Protein AF-A0A0F7VTD8-F1 (afdb_monomer)

Mean predicted aligned error: 8.49 Å

Structure (mmCIF, N/CA/C/O backbone):
data_AF-A0A0F7VTD8-F1
#
_entry.id   AF-A0A0F7VTD8-F1
#
loop_
_atom_site.group_PDB
_atom_site.id
_atom_site.type_symbol
_atom_site.label_atom_id
_atom_site.label_alt_id
_atom_site.label_comp_id
_atom_site.label_asym_id
_atom_site.label_entity_id
_atom_site.label_seq_id
_atom_site.pdbx_PDB_ins_code
_atom_site.Cartn_x
_atom_site.Cartn_y
_atom_site.Cartn_z
_atom_site.occupancy
_atom_site.B_iso_or_equiv
_atom_site.auth_seq_id
_atom_site.auth_comp_id
_atom_site.auth_asym_id
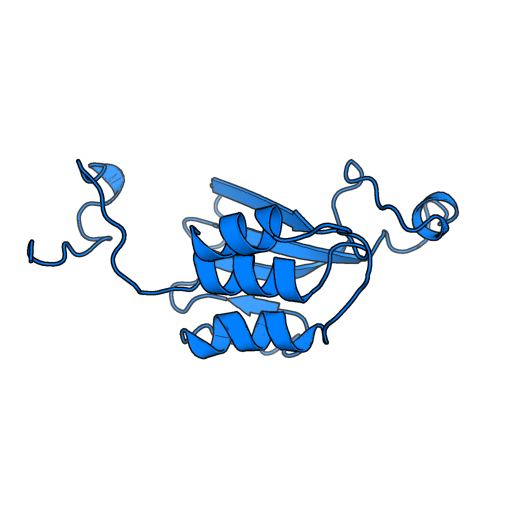_atom_site.auth_atom_id
_atom_site.pdbx_PDB_model_num
ATOM 1 N N . MET A 1 1 ? -0.073 -10.788 2.740 1.00 74.50 1 MET A N 1
ATOM 2 C CA . MET A 1 1 ? 1.404 -10.794 2.912 1.00 74.50 1 MET A CA 1
ATOM 3 C C . MET A 1 1 ? 2.020 -12.101 2.460 1.00 74.50 1 MET A C 1
ATOM 5 O O . MET A 1 1 ? 3.038 -12.052 1.789 1.00 74.50 1 MET A O 1
ATOM 9 N N . ALA A 1 2 ? 1.393 -13.246 2.751 1.00 76.50 2 ALA A N 1
ATOM 10 C CA . ALA A 1 2 ? 1.789 -14.520 2.151 1.00 76.50 2 ALA A CA 1
ATOM 11 C C . ALA A 1 2 ? 1.847 -14.438 0.613 1.00 76.50 2 ALA A C 1
ATOM 13 O O . ALA A 1 2 ? 2.864 -14.803 0.045 1.00 76.50 2 ALA A O 1
ATOM 14 N N . ASP A 1 3 ? 0.840 -13.844 -0.036 1.00 74.50 3 ASP A N 1
ATOM 15 C CA . ASP A 1 3 ? 0.811 -13.723 -1.504 1.00 74.50 3 ASP A CA 1
ATOM 16 C C . ASP A 1 3 ? 1.968 -12.890 -2.071 1.00 74.50 3 ASP A C 1
ATOM 18 O O . ASP A 1 3 ? 2.547 -13.253 -3.087 1.00 74.50 3 ASP A O 1
ATOM 22 N N . PHE A 1 4 ? 2.364 -11.811 -1.385 1.00 74.31 4 PHE A N 1
ATOM 23 C CA . PHE A 1 4 ? 3.544 -11.025 -1.755 1.00 74.31 4 PHE A CA 1
ATOM 24 C C . PHE A 1 4 ? 4.831 -11.849 -1.634 1.00 74.31 4 PHE A C 1
ATOM 26 O O . PHE A 1 4 ? 5.665 -11.820 -2.532 1.00 74.31 4 PHE A O 1
ATOM 33 N N . LEU A 1 5 ? 4.983 -12.612 -0.547 1.00 80.06 5 LEU A N 1
ATOM 34 C CA . LEU A 1 5 ? 6.153 -13.467 -0.345 1.00 80.06 5 LEU A CA 1
ATOM 35 C C . LEU A 1 5 ? 6.206 -14.608 -1.368 1.00 80.06 5 LEU A C 1
ATOM 37 O O . LEU A 1 5 ? 7.282 -14.919 -1.860 1.00 80.06 5 LEU A O 1
ATOM 41 N N . VAL A 1 6 ? 5.058 -15.185 -1.730 1.00 79.25 6 VAL A N 1
ATOM 42 C CA . VAL A 1 6 ? 4.955 -16.198 -2.792 1.00 79.25 6 VAL A CA 1
ATOM 43 C C . VAL A 1 6 ? 5.295 -15.595 -4.155 1.00 79.25 6 VAL A C 1
ATOM 45 O O . VAL A 1 6 ? 6.055 -16.194 -4.907 1.00 79.25 6 VAL A O 1
ATOM 48 N N . ALA A 1 7 ? 4.782 -14.402 -4.470 1.00 75.62 7 ALA A N 1
ATOM 49 C CA . ALA A 1 7 ? 5.107 -13.703 -5.714 1.00 75.62 7 ALA A CA 1
ATOM 50 C C . ALA A 1 7 ? 6.597 -13.336 -5.803 1.00 75.62 7 ALA A C 1
ATOM 52 O O . ALA A 1 7 ? 7.174 -13.358 -6.889 1.00 75.62 7 ALA A O 1
ATOM 53 N N . LEU A 1 8 ? 7.219 -13.017 -4.666 1.00 76.19 8 LEU A N 1
ATOM 54 C CA . LEU A 1 8 ? 8.651 -12.763 -4.577 1.00 76.19 8 LEU A CA 1
ATOM 55 C C . LEU A 1 8 ? 9.474 -14.047 -4.777 1.00 76.19 8 LEU A C 1
ATOM 57 O O . LEU A 1 8 ? 10.446 -14.023 -5.524 1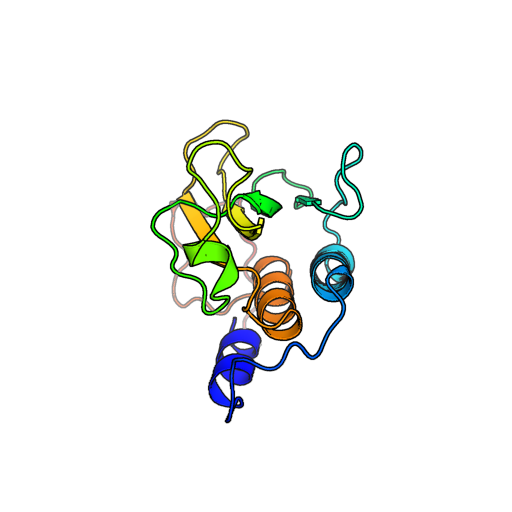.00 76.19 8 LEU A O 1
ATOM 61 N N . ASP A 1 9 ? 9.075 -15.153 -4.142 1.00 77.44 9 ASP A N 1
ATOM 62 C CA . ASP A 1 9 ? 9.765 -16.453 -4.202 1.00 77.44 9 ASP A CA 1
ATOM 63 C C . ASP A 1 9 ? 9.656 -17.121 -5.583 1.00 77.44 9 ASP A C 1
ATOM 65 O O . ASP A 1 9 ? 10.606 -17.724 -6.070 1.00 77.44 9 ASP A O 1
ATOM 69 N N . ALA A 1 10 ? 8.520 -16.953 -6.265 1.00 76.00 10 ALA A N 1
ATOM 70 C CA . ALA A 1 10 ? 8.268 -17.542 -7.579 1.00 76.00 10 ALA A CA 1
ATOM 71 C C . ALA A 1 10 ? 9.018 -16.858 -8.743 1.00 76.00 10 ALA A C 1
ATOM 73 O O . ALA A 1 10 ? 8.857 -17.262 -9.896 1.00 76.00 10 ALA A O 1
ATOM 74 N N . ARG A 1 11 ? 9.793 -15.793 -8.490 1.00 68.50 11 ARG A N 1
ATOM 75 C CA . ARG A 1 11 ? 10.443 -15.004 -9.545 1.00 68.50 11 ARG A CA 1
ATOM 76 C C . ARG A 1 11 ? 11.877 -15.459 -9.812 1.00 68.50 11 ARG A C 1
ATOM 78 O O . ARG A 1 11 ? 12.807 -15.050 -9.126 1.00 68.50 11 ARG A O 1
ATOM 85 N N . ASP A 1 12 ? 12.055 -16.173 -10.925 1.00 61.91 12 ASP A N 1
ATOM 86 C CA . ASP A 1 12 ? 13.376 -16.546 -11.460 1.00 61.91 12 ASP A CA 1
ATOM 87 C C . ASP A 1 12 ? 14.188 -15.335 -11.980 1.00 61.91 12 ASP A C 1
ATOM 89 O O . ASP A 1 12 ? 15.419 -15.366 -11.986 1.00 61.91 12 ASP A O 1
ATOM 93 N N . GLN A 1 13 ? 13.523 -14.250 -12.414 1.00 56.53 13 GLN A N 1
ATOM 94 C CA . GLN A 1 13 ? 14.154 -12.982 -12.823 1.00 56.53 13 GLN A CA 1
ATOM 95 C C . GLN A 1 13 ? 13.330 -11.761 -12.358 1.00 56.53 13 GLN A C 1
ATOM 97 O O . GLN A 1 13 ? 12.272 -11.468 -12.920 1.00 56.53 13 GLN A O 1
ATOM 102 N N . PRO A 1 14 ? 13.796 -10.999 -11.353 1.00 58.47 14 PRO A N 1
ATOM 103 C CA . PRO A 1 14 ? 13.009 -9.935 -10.730 1.00 58.47 14 PRO A CA 1
ATOM 104 C C . PRO A 1 14 ? 12.945 -8.619 -11.522 1.00 58.47 14 PRO A C 1
ATOM 106 O O . PRO A 1 14 ? 12.227 -7.733 -11.095 1.00 58.47 14 PRO A O 1
ATOM 109 N N . ALA A 1 15 ? 13.646 -8.462 -12.650 1.00 58.34 15 ALA A N 1
ATOM 110 C CA . ALA A 1 15 ? 13.846 -7.153 -13.295 1.00 58.34 15 ALA A CA 1
ATOM 111 C C . ALA A 1 15 ? 13.021 -6.895 -14.575 1.00 58.34 15 ALA A C 1
ATOM 113 O O . ALA A 1 15 ? 13.214 -5.868 -15.220 1.00 58.34 15 ALA A O 1
ATOM 114 N N . VAL A 1 16 ? 12.126 -7.804 -14.987 1.00 58.81 16 VAL A N 1
ATOM 115 C CA . VAL A 1 16 ? 11.262 -7.575 -16.163 1.00 58.81 16 VAL A CA 1
ATOM 116 C C . VAL A 1 16 ? 9.965 -6.885 -15.715 1.00 58.81 16 VAL A C 1
ATOM 118 O O . VAL A 1 16 ? 9.199 -7.500 -14.961 1.00 58.81 16 VAL A O 1
ATOM 121 N N . PRO A 1 17 ? 9.680 -5.643 -16.161 1.00 59.62 17 PRO A N 1
ATOM 122 C CA . PRO A 1 17 ? 8.415 -4.979 -15.866 1.00 59.62 17 PRO A CA 1
ATOM 123 C C . PRO A 1 17 ? 7.305 -5.693 -16.637 1.00 59.62 17 PRO A C 1
ATOM 125 O O . PRO A 1 17 ? 7.307 -5.688 -17.868 1.00 59.62 17 PRO A O 1
ATOM 128 N N . LEU A 1 18 ? 6.376 -6.341 -15.933 1.00 56.06 18 LEU A N 1
ATOM 129 C CA . LEU A 1 18 ? 5.326 -7.144 -16.573 1.00 56.06 18 LEU A CA 1
ATOM 130 C C . LEU A 1 18 ? 3.920 -6.532 -16.472 1.00 56.06 18 LEU A C 1
ATOM 132 O O . LEU A 1 18 ? 2.940 -7.202 -16.782 1.00 56.06 18 LEU A O 1
ATOM 136 N N . ALA A 1 19 ? 3.788 -5.285 -16.021 1.00 66.19 19 ALA A N 1
ATOM 137 C CA . ALA A 1 19 ? 2.495 -4.757 -15.597 1.00 66.19 19 ALA A CA 1
ATOM 138 C C . ALA A 1 19 ? 2.389 -3.232 -15.707 1.00 66.19 19 ALA A C 1
ATOM 140 O O . ALA A 1 19 ? 3.393 -2.529 -15.649 1.00 66.19 19 ALA A O 1
ATOM 141 N N . ASP A 1 20 ? 1.161 -2.737 -15.840 1.00 78.88 20 ASP A N 1
ATOM 142 C CA . ASP A 1 20 ? 0.803 -1.315 -15.798 1.00 78.88 20 ASP A CA 1
ATOM 143 C C . ASP A 1 20 ? 0.825 -0.806 -14.335 1.00 78.88 20 ASP A C 1
ATOM 145 O O . ASP A 1 20 ? 0.321 -1.521 -13.459 1.00 78.88 20 ASP A O 1
ATOM 149 N N . PRO A 1 21 ? 1.375 0.393 -14.038 1.00 78.50 21 PRO A N 1
ATOM 150 C CA . PRO A 1 21 ? 1.241 1.045 -12.729 1.00 78.50 21 PRO A CA 1
ATOM 151 C C . PRO A 1 21 ? -0.193 1.072 -12.170 1.00 78.50 21 PRO A C 1
ATOM 153 O O . PRO A 1 21 ? -0.379 0.992 -10.955 1.00 78.50 21 PRO A O 1
ATOM 156 N N . GLU A 1 22 ? -1.214 1.115 -13.033 1.00 88.12 22 GLU A N 1
ATOM 157 C CA . GLU A 1 22 ? -2.626 1.071 -12.632 1.00 88.12 22 GLU A CA 1
ATOM 158 C C . GLU A 1 22 ? -3.002 -0.203 -11.857 1.00 88.12 22 GLU A C 1
ATOM 160 O O . GLU A 1 22 ? -3.963 -0.179 -11.086 1.00 88.12 22 GLU A O 1
ATOM 165 N N . LEU A 1 23 ? -2.243 -1.304 -11.979 1.00 91.31 23 LEU A N 1
ATOM 166 C CA . LEU A 1 23 ? -2.477 -2.512 -11.176 1.00 91.31 23 LEU A CA 1
ATOM 167 C C . LEU A 1 23 ? -2.319 -2.259 -9.676 1.00 91.31 23 LEU A C 1
ATOM 169 O O . LEU A 1 23 ? -3.013 -2.881 -8.874 1.00 91.31 23 LEU A O 1
ATOM 173 N N . ILE A 1 24 ? -1.430 -1.348 -9.288 1.00 93.75 24 ILE A N 1
ATOM 174 C CA . ILE A 1 24 ? -1.140 -1.052 -7.883 1.00 93.75 24 ILE A CA 1
ATOM 175 C C . ILE A 1 24 ? -2.318 -0.301 -7.266 1.00 93.75 24 ILE A C 1
ATOM 177 O O . ILE A 1 24 ? -2.821 -0.683 -6.208 1.00 93.75 24 ILE A O 1
ATOM 181 N N . LEU A 1 25 ? -2.823 0.712 -7.975 1.00 95.69 25 LEU A N 1
ATOM 182 C CA . LEU A 1 25 ? -4.026 1.432 -7.567 1.00 95.69 25 LEU A CA 1
ATOM 183 C C . LEU A 1 25 ? -5.263 0.534 -7.631 1.00 95.69 25 LEU A C 1
ATOM 185 O O . LEU A 1 25 ? -6.087 0.582 -6.726 1.00 95.69 25 LEU A O 1
ATOM 189 N N . GLY A 1 26 ? -5.381 -0.318 -8.653 1.00 95.12 26 GLY A N 1
ATOM 190 C CA . GLY A 1 26 ? -6.453 -1.309 -8.764 1.00 95.12 26 GLY A CA 1
ATOM 191 C C . GLY A 1 26 ? -6.472 -2.305 -7.601 1.00 95.12 26 GLY A C 1
ATOM 192 O O . GLY A 1 26 ? -7.543 -2.651 -7.103 1.00 95.12 26 GLY A O 1
ATOM 193 N N . ALA A 1 27 ? -5.299 -2.726 -7.121 1.00 94.81 27 ALA A N 1
ATOM 194 C CA . ALA A 1 27 ? -5.173 -3.637 -5.988 1.00 94.81 27 ALA A CA 1
ATOM 195 C C . ALA A 1 27 ? -5.708 -3.031 -4.682 1.00 94.81 27 ALA A C 1
ATOM 197 O O . ALA A 1 27 ? -6.417 -3.712 -3.941 1.00 94.81 27 ALA A O 1
ATOM 198 N N . VAL A 1 28 ? -5.407 -1.758 -4.397 1.00 96.38 28 VAL A N 1
ATOM 199 C CA . VAL A 1 28 ? -5.906 -1.100 -3.175 1.00 96.38 28 VAL A CA 1
ATOM 200 C C . VAL A 1 28 ? -7.362 -0.661 -3.295 1.00 96.38 28 VAL A C 1
ATOM 202 O O . VAL A 1 28 ? -8.132 -0.831 -2.346 1.00 96.38 28 VAL A O 1
ATOM 205 N N . THR A 1 29 ? -7.793 -0.156 -4.456 1.00 96.00 29 THR A N 1
ATOM 206 C CA . THR A 1 29 ? -9.197 0.239 -4.653 1.00 96.00 29 THR A CA 1
ATOM 207 C C . THR A 1 29 ? -10.129 -0.967 -4.663 1.00 96.00 29 THR A C 1
ATOM 209 O O . THR A 1 29 ? -11.254 -0.864 -4.178 1.00 96.00 29 THR A O 1
ATOM 212 N N . GLY A 1 30 ? -9.655 -2.135 -5.115 1.00 95.50 30 GLY A N 1
ATOM 213 C CA . GLY A 1 30 ? -10.365 -3.409 -4.979 1.00 95.50 30 GLY A CA 1
ATOM 214 C C . GLY A 1 30 ? -10.687 -3.784 -3.526 1.00 95.50 30 GLY A C 1
ATOM 215 O O . GLY A 1 30 ? -11.661 -4.492 -3.282 1.00 95.50 30 GLY A O 1
ATOM 216 N N . HIS A 1 31 ? -9.934 -3.253 -2.557 1.00 94.44 31 HIS A N 1
ATOM 217 C CA . HIS A 1 31 ? -10.183 -3.406 -1.120 1.00 94.44 31 HIS A CA 1
ATOM 218 C C . HIS A 1 31 ? -10.843 -2.177 -0.468 1.00 94.44 31 HIS A C 1
ATOM 220 O O . HIS A 1 31 ? -10.926 -2.090 0.756 1.00 94.44 31 HIS A O 1
ATOM 226 N N . GLY A 1 32 ? -11.343 -1.231 -1.269 1.00 94.94 32 GLY A N 1
ATOM 227 C CA . GLY A 1 32 ? -12.099 -0.074 -0.789 1.00 94.94 32 GLY A CA 1
ATOM 228 C C . GLY A 1 32 ? -11.254 1.130 -0.371 1.00 94.94 32 GLY A C 1
ATOM 229 O O . GLY A 1 32 ? -11.792 2.043 0.253 1.00 94.94 32 GLY A O 1
ATOM 230 N N . TRP A 1 33 ? -9.959 1.161 -0.703 1.00 96.38 33 TRP A N 1
ATOM 231 C CA . TRP A 1 33 ? -9.157 2.378 -0.546 1.00 96.38 33 TRP A CA 1
ATOM 232 C C . TRP A 1 33 ? -9.615 3.461 -1.529 1.00 96.38 33 TRP A C 1
ATOM 234 O O . TRP A 1 33 ? -10.124 3.176 -2.616 1.00 96.38 33 TRP A O 1
ATOM 244 N N . LEU A 1 34 ? -9.428 4.716 -1.133 1.00 96.12 34 LEU A N 1
ATOM 245 C CA . LEU A 1 34 ? -9.845 5.898 -1.875 1.00 96.12 34 LEU A CA 1
ATOM 246 C C . LEU A 1 34 ? -8.670 6.412 -2.706 1.00 96.12 34 LEU A C 1
ATOM 248 O O . LEU A 1 34 ? -7.586 6.614 -2.165 1.00 96.12 34 LEU A O 1
ATOM 252 N N . ARG A 1 35 ? -8.874 6.651 -4.005 1.00 95.62 35 ARG A N 1
ATOM 253 C CA . ARG A 1 35 ? -7.890 7.383 -4.817 1.00 95.62 35 ARG A CA 1
ATOM 254 C C . ARG A 1 35 ? -7.809 8.832 -4.344 1.00 95.62 35 ARG A C 1
ATOM 256 O O . ARG A 1 35 ? -8.827 9.419 -3.977 1.00 95.62 35 ARG A O 1
ATOM 263 N N . ASP A 1 36 ? -6.604 9.384 -4.373 1.00 92.00 36 ASP A N 1
ATOM 264 C CA . ASP A 1 36 ? -6.377 10.802 -4.116 1.00 92.00 36 ASP A CA 1
ATOM 265 C C . ASP A 1 36 ? -7.125 11.648 -5.165 1.00 92.00 36 ASP A C 1
ATOM 267 O O . ASP A 1 36 ? -7.172 11.289 -6.341 1.00 92.00 36 ASP A O 1
ATOM 271 N N . ILE A 1 37 ? -7.754 12.746 -4.742 1.00 89.75 37 ILE A N 1
ATOM 272 C CA . ILE A 1 37 ? -8.514 13.637 -5.631 1.00 89.75 37 ILE A CA 1
ATOM 273 C C . ILE A 1 37 ? -7.572 14.492 -6.480 1.00 89.75 37 ILE A C 1
ATOM 275 O O . ILE A 1 37 ? -7.856 14.732 -7.655 1.00 89.75 37 ILE A O 1
ATOM 279 N N . ASP A 1 38 ? -6.462 14.933 -5.893 1.00 92.31 38 ASP A N 1
ATOM 280 C CA . ASP A 1 38 ? -5.478 15.781 -6.555 1.00 92.31 38 ASP A CA 1
ATOM 281 C C . ASP A 1 38 ? -4.584 14.947 -7.481 1.00 92.31 38 ASP A C 1
ATOM 283 O O . ASP A 1 38 ? -4.144 15.430 -8.526 1.00 92.31 38 ASP A O 1
ATOM 287 N N . GLN A 1 39 ? -4.346 13.676 -7.127 1.00 89.62 39 GLN A N 1
ATOM 288 C CA . GLN A 1 39 ? -3.478 12.760 -7.878 1.00 89.62 39 GLN A CA 1
ATOM 289 C C . GLN A 1 39 ? -4.069 11.343 -8.063 1.00 89.62 39 GLN A C 1
ATOM 291 O O . GLN A 1 39 ? -3.475 10.348 -7.630 1.00 89.62 39 GLN A O 1
ATOM 296 N N . PRO A 1 40 ? -5.209 11.193 -8.764 1.00 89.69 40 PRO A N 1
ATOM 297 C CA . PRO A 1 40 ? -5.951 9.929 -8.825 1.00 89.69 40 PRO A CA 1
ATOM 298 C C . PRO A 1 40 ? -5.248 8.795 -9.584 1.00 89.69 40 PRO A C 1
ATOM 300 O O . PRO A 1 40 ? -5.670 7.641 -9.491 1.00 89.69 40 PRO A O 1
ATOM 303 N N . GLN A 1 41 ? -4.206 9.096 -10.359 1.00 90.62 41 GLN A N 1
ATOM 304 C CA . GLN A 1 41 ? -3.375 8.111 -11.067 1.00 90.62 41 GLN A CA 1
ATOM 305 C C . GLN A 1 41 ? -2.064 7.800 -10.338 1.00 90.62 41 GLN A C 1
ATOM 307 O O . GLN A 1 41 ? -1.290 6.967 -10.800 1.00 90.62 41 GLN A O 1
ATOM 312 N N . ALA A 1 42 ? -1.798 8.457 -9.209 1.00 92.06 42 ALA A N 1
ATOM 313 C CA . ALA A 1 42 ? -0.528 8.330 -8.505 1.00 92.06 42 ALA A CA 1
ATOM 314 C C . ALA A 1 42 ? -0.686 8.011 -7.020 1.00 92.06 42 ALA A C 1
ATOM 316 O O . ALA A 1 42 ? 0.278 7.535 -6.436 1.00 92.06 42 ALA A O 1
ATOM 317 N N . ALA A 1 43 ? -1.858 8.202 -6.407 1.00 94.75 43 ALA A N 1
ATOM 318 C CA . ALA A 1 43 ? -2.011 7.984 -4.974 1.00 94.75 43 ALA A CA 1
ATOM 319 C C . ALA A 1 43 ? -3.370 7.407 -4.562 1.00 94.75 43 ALA A C 1
ATOM 321 O O . ALA A 1 43 ? -4.405 7.609 -5.207 1.00 94.75 43 ALA A O 1
ATOM 322 N N . ALA A 1 44 ? -3.351 6.682 -3.446 1.00 96.69 44 ALA A N 1
ATOM 323 C CA . ALA A 1 44 ? -4.528 6.191 -2.752 1.00 96.69 44 ALA A CA 1
ATOM 324 C C . ALA A 1 44 ? -4.286 6.117 -1.237 1.00 96.69 44 ALA A C 1
ATOM 326 O O . ALA A 1 44 ? -3.172 5.877 -0.773 1.00 96.69 44 ALA A O 1
ATOM 327 N N . THR A 1 45 ? -5.356 6.276 -0.466 1.00 95.69 45 THR A N 1
ATOM 328 C CA . THR A 1 45 ? -5.352 6.216 0.997 1.00 95.69 45 THR A CA 1
ATOM 329 C C . THR A 1 45 ? -6.421 5.253 1.487 1.00 95.69 45 THR A C 1
ATOM 331 O O . THR A 1 45 ? -7.491 5.127 0.883 1.00 95.69 45 THR A O 1
ATOM 334 N N . ASP A 1 46 ? -6.163 4.573 2.597 1.00 93.88 46 ASP A N 1
ATOM 335 C CA . ASP A 1 46 ? -7.204 3.791 3.248 1.00 93.88 46 ASP A CA 1
ATOM 336 C C . ASP A 1 46 ? -8.303 4.722 3.820 1.00 93.88 46 ASP A C 1
ATOM 338 O O . ASP A 1 46 ? -8.031 5.893 4.112 1.00 93.88 46 ASP A O 1
ATOM 342 N N . PRO A 1 47 ? -9.541 4.234 4.029 1.00 91.06 47 PRO A N 1
ATOM 343 C CA . PRO A 1 47 ? -10.658 5.060 4.503 1.00 91.06 47 PRO A CA 1
ATOM 344 C C . PRO A 1 47 ? -10.464 5.706 5.884 1.00 91.06 47 PRO A C 1
ATOM 346 O O . PRO A 1 47 ? -11.188 6.639 6.229 1.00 91.06 47 PRO A O 1
ATOM 349 N N . THR A 1 48 ? -9.531 5.198 6.695 1.00 88.69 48 THR A N 1
ATOM 350 C CA . THR A 1 48 ? -9.194 5.754 8.013 1.00 88.69 48 THR A CA 1
ATOM 351 C C . THR A 1 48 ? -8.050 6.766 7.968 1.00 88.69 48 THR A C 1
ATOM 353 O O . THR A 1 48 ? -7.755 7.361 9.002 1.00 88.69 48 THR A O 1
ATOM 356 N N . PHE A 1 49 ? -7.449 7.000 6.793 1.00 88.44 49 PHE A N 1
ATOM 357 C CA . PHE A 1 49 ? -6.314 7.909 6.588 1.00 88.44 49 PHE A CA 1
ATOM 358 C C . PHE A 1 49 ? -5.112 7.580 7.479 1.00 88.44 49 PHE A C 1
ATOM 360 O O . PHE A 1 49 ? -4.453 8.473 8.009 1.00 88.44 49 PHE A O 1
ATOM 367 N N . THR A 1 50 ? -4.864 6.288 7.684 1.00 90.88 50 THR A N 1
ATOM 368 C CA . THR A 1 50 ? -3.728 5.793 8.465 1.00 90.88 50 THR A CA 1
ATOM 369 C C . THR A 1 50 ? -2.698 5.037 7.640 1.00 90.88 50 THR A C 1
ATOM 371 O O . THR A 1 50 ? -1.624 4.714 8.140 1.00 90.88 50 THR A O 1
ATOM 374 N N . SER A 1 51 ? -3.019 4.703 6.395 1.00 93.94 51 SER A N 1
ATOM 375 C CA . SER A 1 51 ? -2.187 3.966 5.458 1.00 93.94 51 SER A CA 1
ATOM 376 C C . SER A 1 51 ? -2.336 4.562 4.066 1.00 93.94 51 SER A C 1
ATOM 378 O O . SER A 1 51 ? -3.440 4.847 3.600 1.00 93.94 51 SER A O 1
ATOM 380 N N . HIS A 1 52 ? -1.205 4.712 3.392 1.00 95.38 52 HIS A N 1
ATOM 381 C CA . HIS A 1 52 ? -1.120 5.420 2.125 1.00 95.38 52 HIS A CA 1
ATOM 382 C C . HIS A 1 52 ? -0.261 4.641 1.135 1.00 95.38 52 HIS A C 1
ATOM 384 O O . HIS A 1 52 ? 0.657 3.915 1.525 1.00 95.38 52 HIS A O 1
ATOM 390 N N . VAL A 1 53 ? -0.559 4.825 -0.148 1.00 96.00 53 VAL A N 1
ATOM 391 C CA . VAL A 1 53 ? 0.268 4.422 -1.284 1.00 96.00 53 VAL A CA 1
ATOM 392 C C . VAL A 1 53 ? 0.368 5.609 -2.232 1.00 96.00 53 VAL A C 1
ATOM 394 O O . VAL A 1 53 ? -0.651 6.210 -2.566 1.00 96.00 53 VAL A O 1
ATOM 397 N N . SER A 1 54 ? 1.579 5.949 -2.669 1.00 94.69 54 SER A N 1
ATOM 398 C CA . SER A 1 54 ? 1.800 7.048 -3.608 1.00 94.69 54 SER A CA 1
ATOM 399 C C . SER A 1 54 ? 3.015 6.818 -4.502 1.00 94.69 54 SER A C 1
ATOM 401 O O . SER A 1 54 ? 4.009 6.232 -4.073 1.00 94.69 54 SER A O 1
ATOM 403 N N . MET A 1 55 ? 2.938 7.296 -5.738 1.00 92.31 55 MET A N 1
ATOM 404 C CA . MET A 1 55 ? 4.064 7.460 -6.644 1.00 92.31 55 MET A CA 1
ATOM 405 C C . MET A 1 55 ? 4.740 8.802 -6.355 1.00 92.31 55 MET A C 1
ATOM 407 O O . MET A 1 55 ? 4.096 9.849 -6.356 1.00 92.31 55 MET A O 1
ATOM 411 N N . GLY A 1 56 ? 6.052 8.786 -6.147 1.00 88.81 56 GLY A N 1
ATOM 412 C CA . GLY A 1 56 ? 6.825 10.002 -5.913 1.00 88.81 56 GLY A CA 1
ATOM 413 C C . GLY A 1 56 ? 8.322 9.752 -5.974 1.00 88.81 56 GLY A C 1
ATOM 414 O O . GLY A 1 56 ? 8.761 8.667 -6.347 1.00 88.81 56 GLY A O 1
ATOM 415 N N . GLU A 1 57 ? 9.112 10.749 -5.594 1.00 87.62 57 GLU A N 1
ATOM 416 C CA . GLU A 1 57 ? 10.565 10.608 -5.504 1.00 87.62 57 GLU A CA 1
ATOM 417 C C . GLU A 1 57 ? 10.941 9.606 -4.404 1.00 87.62 57 GLU A C 1
ATOM 419 O O . GLU A 1 57 ? 10.482 9.728 -3.262 1.00 87.62 57 GLU A O 1
ATOM 424 N N . VAL A 1 58 ? 11.753 8.599 -4.741 1.00 84.81 58 VAL A N 1
ATOM 425 C CA . VAL A 1 58 ? 12.232 7.634 -3.748 1.00 84.81 58 VAL A CA 1
ATOM 426 C C . VAL A 1 58 ? 13.355 8.235 -2.899 1.00 84.81 58 VAL A C 1
ATOM 428 O O . VAL A 1 58 ? 14.166 9.010 -3.408 1.00 84.81 58 VAL A O 1
ATOM 431 N N . PRO A 1 59 ? 13.461 7.860 -1.610 1.00 81.75 59 PRO A N 1
ATOM 432 C CA . PRO A 1 59 ? 14.542 8.326 -0.752 1.00 81.75 59 PRO A CA 1
ATOM 433 C C . PRO A 1 59 ? 15.938 8.088 -1.361 1.00 81.75 59 PRO A C 1
ATOM 435 O O . PRO A 1 59 ? 16.185 7.020 -1.927 1.00 81.75 59 PRO A O 1
ATOM 438 N N . PRO A 1 60 ? 16.901 9.008 -1.156 1.00 74.69 60 PRO A N 1
ATOM 439 C CA . PRO A 1 60 ? 18.188 9.020 -1.867 1.00 74.69 60 PRO A CA 1
ATOM 440 C C . PRO A 1 60 ? 19.102 7.819 -1.573 1.00 74.69 60 PRO A C 1
ATOM 442 O O . PRO A 1 60 ? 20.098 7.612 -2.259 1.00 74.69 60 PRO A O 1
ATOM 445 N N . LEU A 1 61 ? 18.799 7.029 -0.539 1.00 76.38 61 LEU A N 1
ATOM 446 C CA . LEU A 1 61 ? 19.560 5.829 -0.177 1.00 76.38 61 LEU A CA 1
ATOM 447 C C . LEU A 1 61 ? 19.100 4.570 -0.928 1.00 76.38 61 LEU A C 1
ATOM 449 O O . LEU A 1 61 ? 19.713 3.514 -0.771 1.00 76.38 61 LEU A O 1
ATOM 453 N N . ILE A 1 62 ? 18.030 4.656 -1.721 1.00 74.75 62 ILE A N 1
ATOM 454 C CA . ILE A 1 62 ? 17.514 3.533 -2.502 1.00 74.75 62 ILE A CA 1
ATOM 455 C C . ILE A 1 62 ? 18.229 3.502 -3.846 1.00 74.75 62 ILE A C 1
ATOM 457 O O . ILE A 1 62 ? 18.077 4.398 -4.670 1.00 74.75 62 ILE A O 1
ATOM 461 N N . GLN A 1 63 ? 19.022 2.455 -4.057 1.00 70.06 63 GLN A N 1
ATOM 462 C CA . GLN A 1 63 ? 19.700 2.224 -5.326 1.00 70.06 63 GLN A CA 1
ATOM 463 C C . GLN A 1 63 ? 18.748 1.535 -6.298 1.00 70.06 63 GLN A C 1
ATOM 465 O O . GLN A 1 63 ? 18.180 0.492 -5.976 1.00 70.06 63 GLN A O 1
ATOM 470 N N . ASP A 1 64 ? 18.595 2.118 -7.484 1.00 75.88 64 ASP A N 1
ATOM 471 C CA . ASP A 1 64 ? 17.817 1.532 -8.568 1.00 75.88 64 ASP A CA 1
ATOM 472 C C . ASP A 1 64 ? 18.726 0.772 -9.548 1.00 75.88 64 ASP A C 1
ATOM 474 O O . ASP A 1 64 ? 19.894 1.121 -9.732 1.00 75.88 64 ASP A O 1
ATOM 478 N N . ALA A 1 65 ? 18.190 -0.263 -10.195 1.00 71.19 65 ALA A N 1
ATOM 479 C CA . ALA A 1 65 ? 18.883 -0.972 -11.270 1.00 71.19 65 ALA A CA 1
ATOM 480 C C . ALA A 1 65 ? 18.884 -0.178 -12.591 1.00 71.19 65 ALA A C 1
ATOM 482 O O . ALA A 1 65 ? 19.644 -0.509 -13.505 1.00 71.19 65 ALA A O 1
ATOM 483 N N . ASP A 1 66 ? 18.051 0.865 -12.703 1.00 70.12 66 ASP A N 1
ATOM 484 C CA . ASP A 1 66 ? 18.091 1.789 -13.833 1.00 70.12 66 ASP A CA 1
ATOM 485 C C . ASP A 1 66 ? 19.360 2.651 -13.773 1.00 70.12 66 ASP A C 1
ATOM 487 O O . ASP A 1 66 ? 19.512 3.540 -12.935 1.00 70.12 66 ASP A O 1
ATOM 491 N N . LEU A 1 67 ? 20.271 2.415 -14.718 1.00 62.12 67 LEU A N 1
ATOM 492 C CA . LEU A 1 67 ? 21.510 3.177 -14.863 1.00 62.12 67 LEU A CA 1
ATOM 493 C C . LEU A 1 67 ? 21.261 4.674 -15.098 1.00 62.12 67 LEU A C 1
ATOM 495 O O . LEU A 1 67 ? 22.154 5.476 -14.830 1.00 62.12 67 LEU A O 1
ATOM 499 N N . ARG A 1 68 ? 20.069 5.074 -15.565 1.00 64.38 68 ARG A N 1
ATOM 500 C CA . ARG A 1 68 ? 19.707 6.492 -15.703 1.00 64.38 68 ARG A CA 1
ATOM 501 C C . ARG A 1 68 ? 19.663 7.209 -14.360 1.00 64.38 68 ARG A C 1
ATOM 503 O O . ARG A 1 68 ? 20.103 8.356 -14.301 1.00 64.38 68 ARG A O 1
ATOM 510 N N . ALA A 1 69 ? 19.269 6.518 -13.288 1.00 63.09 69 ALA A N 1
ATOM 511 C CA . ALA A 1 69 ? 19.295 7.057 -11.929 1.00 63.09 69 ALA A CA 1
ATOM 512 C C . ALA A 1 69 ? 20.722 7.387 -11.445 1.00 63.09 69 ALA A C 1
ATOM 514 O O . ALA A 1 69 ? 20.890 8.179 -10.524 1.00 63.09 69 ALA A O 1
ATOM 515 N N . LEU A 1 70 ? 21.762 6.825 -12.082 1.00 61.38 70 LEU A N 1
ATOM 516 C CA . LEU A 1 70 ? 23.169 7.142 -11.799 1.00 61.38 70 LEU A CA 1
ATOM 517 C C . LEU A 1 70 ? 23.679 8.379 -12.557 1.00 61.38 70 LEU A C 1
ATOM 519 O O . LEU A 1 70 ? 24.777 8.856 -12.274 1.00 61.38 70 LEU A O 1
ATOM 523 N N . THR A 1 71 ? 22.924 8.866 -13.549 1.00 59.44 71 THR A N 1
ATOM 524 C CA . THR A 1 71 ? 23.313 9.990 -14.422 1.00 59.44 71 THR A CA 1
ATOM 525 C C . THR A 1 71 ? 22.530 11.276 -14.169 1.00 59.44 71 THR A C 1
ATOM 527 O O . THR A 1 71 ? 22.961 12.333 -14.627 1.00 59.44 71 THR A O 1
ATOM 530 N N . THR A 1 72 ? 21.415 11.195 -13.441 1.00 60.41 72 THR A N 1
ATOM 531 C CA . THR A 1 72 ? 20.589 12.336 -13.026 1.00 60.41 72 THR A CA 1
ATOM 532 C C . THR A 1 72 ? 21.401 13.268 -12.120 1.00 60.41 72 THR A C 1
ATOM 534 O O . THR A 1 72 ? 21.971 12.840 -11.114 1.00 60.41 72 THR A O 1
ATOM 537 N N . GLY A 1 73 ? 21.519 14.540 -12.508 1.00 57.41 73 GLY A N 1
ATOM 538 C CA . GLY A 1 73 ? 22.255 15.547 -11.736 1.00 57.41 73 GLY A CA 1
ATOM 539 C C . GLY A 1 73 ? 21.514 15.944 -10.455 1.00 57.41 73 GLY A C 1
ATOM 540 O O . GLY A 1 73 ? 20.305 15.784 -10.365 1.00 57.41 73 GLY A O 1
ATOM 541 N N . ALA A 1 74 ? 22.216 16.528 -9.478 1.00 57.94 74 ALA A N 1
ATOM 542 C CA . ALA A 1 74 ? 21.644 16.934 -8.181 1.00 57.94 74 ALA A CA 1
ATOM 543 C C . ALA A 1 74 ? 20.516 17.996 -8.249 1.00 57.94 74 ALA A C 1
ATOM 545 O O . ALA A 1 74 ? 19.953 18.335 -7.214 1.00 57.94 74 ALA A O 1
ATOM 546 N N . ASP A 1 75 ? 20.227 18.530 -9.439 1.00 57.47 75 ASP A N 1
ATOM 547 C CA . ASP A 1 75 ? 19.225 19.574 -9.709 1.00 57.47 75 ASP A CA 1
ATOM 548 C C . ASP A 1 75 ? 18.035 19.041 -10.544 1.00 57.47 75 ASP A C 1
ATOM 550 O O . ASP A 1 75 ? 17.133 19.790 -10.913 1.00 57.47 75 ASP A O 1
ATOM 554 N N . GLU A 1 76 ? 18.029 17.742 -10.869 1.00 65.25 76 GLU A N 1
ATOM 555 C CA . GLU A 1 76 ? 16.913 17.054 -11.525 1.00 65.25 76 GLU A CA 1
ATOM 556 C C . GLU A 1 76 ? 16.084 16.279 -10.490 1.00 65.25 76 GLU A C 1
ATOM 558 O O . GLU A 1 76 ? 16.622 15.792 -9.496 1.00 65.25 76 GLU A O 1
ATOM 563 N N . ALA A 1 77 ? 14.768 16.169 -10.719 1.00 65.12 77 ALA A N 1
ATOM 564 C CA . ALA A 1 77 ? 13.876 15.396 -9.854 1.00 65.12 77 ALA A CA 1
ATOM 565 C C . ALA A 1 77 ? 14.420 13.969 -9.674 1.00 65.12 77 ALA A C 1
ATOM 567 O O . ALA A 1 77 ? 14.805 13.326 -10.657 1.00 65.12 77 ALA A O 1
ATOM 568 N N . GLY A 1 78 ? 14.471 13.495 -8.427 1.00 67.25 78 GLY A N 1
ATOM 569 C CA . GLY A 1 78 ? 15.060 12.199 -8.112 1.00 67.25 78 GLY A CA 1
ATOM 570 C C . GLY A 1 78 ? 14.298 11.029 -8.751 1.00 67.25 78 GLY A C 1
ATOM 571 O O . GLY A 1 78 ? 13.198 11.199 -9.293 1.00 67.25 78 GLY A O 1
ATOM 572 N N . PRO A 1 79 ? 14.871 9.812 -8.706 1.00 76.94 79 PRO A N 1
ATOM 573 C CA . PRO A 1 79 ? 14.232 8.637 -9.282 1.00 76.94 79 PRO A CA 1
ATOM 574 C C . PRO A 1 79 ? 12.822 8.459 -8.708 1.00 76.94 79 PRO A C 1
ATOM 576 O O . PRO A 1 79 ? 12.603 8.530 -7.500 1.00 76.94 79 PRO A O 1
ATOM 579 N N . SER A 1 80 ? 11.843 8.261 -9.588 1.00 84.75 80 SER A N 1
ATOM 580 C CA . SER A 1 80 ? 10.457 8.033 -9.176 1.00 84.75 80 SER A CA 1
ATOM 581 C C . SER A 1 80 ? 10.244 6.581 -8.757 1.00 84.75 80 SER A C 1
ATOM 583 O O . SER A 1 80 ? 10.895 5.669 -9.266 1.00 84.75 80 SER A O 1
ATOM 585 N N . GLY A 1 81 ? 9.304 6.353 -7.850 1.00 89.50 81 GLY A N 1
ATOM 586 C CA . GLY A 1 81 ? 8.942 5.020 -7.407 1.00 89.50 81 GLY A CA 1
ATOM 587 C C . GLY A 1 81 ? 7.720 5.004 -6.503 1.00 89.50 81 GLY A C 1
ATOM 588 O O . GLY A 1 81 ? 7.227 6.036 -6.041 1.00 89.50 81 GLY A O 1
ATOM 589 N N . TRP A 1 82 ? 7.226 3.796 -6.261 1.00 93.50 82 TRP A N 1
ATOM 590 C CA . TRP A 1 82 ? 6.066 3.576 -5.415 1.00 93.50 82 TRP A CA 1
ATOM 591 C C . TRP A 1 82 ? 6.465 3.544 -3.955 1.00 93.50 82 TRP A C 1
ATOM 593 O O . TRP A 1 82 ? 7.435 2.900 -3.565 1.00 93.50 82 TRP A O 1
ATOM 603 N N . GLN A 1 83 ? 5.678 4.206 -3.128 1.00 94.50 83 GLN A N 1
ATOM 604 C CA . GLN A 1 83 ? 5.893 4.284 -1.697 1.00 94.50 83 GLN A CA 1
ATOM 605 C C . GLN A 1 83 ? 4.611 3.906 -0.983 1.00 94.50 83 GLN A C 1
ATOM 607 O O . GLN A 1 83 ? 3.514 4.212 -1.446 1.00 94.50 83 GLN A O 1
ATOM 612 N N . ALA A 1 84 ? 4.763 3.234 0.147 1.00 95.81 84 ALA A N 1
ATOM 613 C CA . ALA A 1 84 ? 3.683 2.889 1.044 1.00 95.81 84 ALA A CA 1
ATOM 614 C C . ALA A 1 84 ? 4.119 3.177 2.472 1.00 95.81 84 ALA A C 1
ATOM 616 O O . ALA A 1 84 ? 5.252 2.876 2.850 1.00 95.81 84 ALA A O 1
ATOM 617 N N . TRP A 1 85 ? 3.235 3.746 3.275 1.00 95.25 85 TRP A N 1
ATOM 618 C CA . TRP A 1 85 ? 3.554 4.069 4.658 1.00 95.25 85 TRP A CA 1
ATOM 619 C C . TRP A 1 85 ? 2.301 4.065 5.519 1.00 95.25 85 TRP A C 1
ATOM 621 O O . TRP A 1 85 ? 1.180 4.114 5.007 1.00 95.25 85 TRP A O 1
ATOM 631 N N . ALA A 1 86 ? 2.509 3.991 6.832 1.00 93.81 86 ALA A N 1
ATOM 632 C CA . ALA A 1 86 ? 1.434 4.104 7.803 1.00 93.81 86 ALA A CA 1
ATOM 633 C C . ALA A 1 86 ? 1.700 5.229 8.801 1.00 93.81 86 ALA A C 1
ATOM 635 O O . ALA A 1 86 ? 2.703 5.205 9.521 1.00 93.81 86 ALA A O 1
ATOM 636 N N . GLU A 1 87 ? 0.758 6.161 8.887 1.00 92.06 87 GLU A N 1
ATOM 637 C CA . GLU A 1 87 ? 0.705 7.233 9.876 1.00 92.06 87 GLU A CA 1
ATOM 638 C C . GLU A 1 87 ? -0.443 6.938 10.846 1.00 92.06 87 GLU A C 1
ATOM 640 O O . GLU A 1 87 ? -1.590 6.797 10.438 1.00 92.06 87 GLU A O 1
ATOM 645 N N . PRO A 1 88 ? -0.199 6.813 12.158 1.00 84.12 88 PRO A N 1
ATOM 646 C CA . PRO A 1 88 ? -1.250 6.404 13.091 1.00 84.12 88 PRO A CA 1
ATOM 647 C C . PRO A 1 88 ? -2.365 7.453 13.239 1.00 84.12 88 PRO A C 1
ATOM 649 O O . PRO A 1 88 ? -3.462 7.113 13.684 1.00 84.12 88 PRO A O 1
ATOM 652 N N . ALA A 1 89 ? -2.060 8.703 12.891 1.00 85.06 89 ALA A N 1
ATOM 653 C CA . ALA A 1 89 ? -2.959 9.835 12.737 1.00 85.06 89 ALA A CA 1
ATOM 654 C C . ALA A 1 89 ? -2.321 10.809 11.734 1.00 85.06 89 ALA A C 1
ATOM 656 O O . ALA A 1 89 ? -1.097 10.831 11.618 1.00 85.06 89 ALA A O 1
ATOM 657 N N . LEU A 1 90 ? -3.127 11.633 11.063 1.00 82.31 90 LEU A N 1
ATOM 658 C CA . LEU A 1 90 ? -2.637 12.597 10.075 1.00 82.31 90 LEU A CA 1
ATOM 659 C C . LEU A 1 90 ? -1.530 13.493 10.661 1.00 82.31 90 LEU A C 1
ATOM 661 O O . LEU A 1 90 ? -1.762 14.206 11.642 1.00 82.31 90 LEU A O 1
ATOM 665 N N . GLY A 1 91 ? -0.338 13.454 10.059 1.00 83.12 91 GLY A N 1
ATOM 666 C CA . GLY A 1 91 ? 0.818 14.247 10.488 1.00 83.12 91 GLY A CA 1
ATOM 667 C C . GLY A 1 91 ? 1.566 13.693 11.707 1.00 83.12 91 GLY A C 1
ATOM 668 O O . GLY A 1 91 ? 2.504 14.330 12.192 1.00 83.12 91 GLY A O 1
ATOM 669 N N . ALA A 1 92 ? 1.178 12.522 12.220 1.00 88.88 92 ALA A N 1
ATOM 670 C CA . ALA A 1 92 ? 1.972 11.797 13.203 1.00 88.88 92 ALA A CA 1
ATOM 671 C C . ALA A 1 92 ? 3.168 11.102 12.523 1.00 88.88 92 ALA A C 1
ATOM 673 O O . ALA A 1 92 ? 3.110 10.799 11.334 1.00 88.88 92 ALA A O 1
ATOM 674 N N . PRO A 1 93 ? 4.251 10.797 13.260 1.00 89.44 93 PRO A N 1
ATOM 675 C CA . PRO A 1 93 ? 5.387 10.084 12.685 1.00 89.44 93 PRO A CA 1
ATOM 676 C C . PRO A 1 93 ? 4.979 8.736 12.080 1.00 89.44 93 PRO A C 1
ATOM 678 O O . PRO A 1 93 ? 4.235 7.973 12.707 1.00 89.44 93 PRO A O 1
ATOM 681 N N . CYS A 1 94 ? 5.515 8.422 10.897 1.00 88.56 94 CYS A N 1
ATOM 682 C CA . CYS A 1 94 ? 5.292 7.135 10.247 1.00 88.56 94 CYS A CA 1
ATOM 683 C C . CYS A 1 94 ? 5.736 5.982 11.160 1.00 88.56 94 CYS A C 1
ATOM 685 O O . CYS A 1 94 ? 6.850 5.987 11.689 1.00 88.56 94 CYS A O 1
ATOM 687 N N . LEU A 1 95 ? 4.887 4.964 11.309 1.00 90.44 95 LEU A N 1
ATOM 688 C CA . LEU A 1 95 ? 5.240 3.732 12.024 1.00 90.44 95 LEU A CA 1
ATOM 689 C C . LEU A 1 95 ? 6.191 2.865 11.201 1.00 90.44 95 LEU A C 1
ATOM 691 O O . LEU A 1 95 ? 7.071 2.199 11.743 1.00 90.44 95 LEU A O 1
ATOM 695 N N . TRP A 1 96 ? 5.977 2.854 9.889 1.00 93.38 96 TRP A N 1
ATOM 696 C CA . TRP A 1 96 ? 6.813 2.191 8.904 1.00 93.38 96 TRP A CA 1
ATOM 697 C C . TRP A 1 96 ? 6.626 2.873 7.550 1.00 93.38 96 TRP A C 1
ATOM 699 O O . TRP A 1 96 ? 5.604 3.516 7.298 1.00 93.38 96 TRP A O 1
ATOM 709 N N . ALA A 1 97 ? 7.616 2.697 6.683 1.00 93.00 97 ALA A N 1
ATOM 710 C CA . ALA A 1 97 ? 7.546 3.051 5.277 1.00 93.00 97 ALA A CA 1
ATOM 711 C C . ALA A 1 97 ? 8.250 1.965 4.456 1.00 93.00 97 ALA A C 1
ATOM 713 O O . ALA A 1 97 ? 9.206 1.340 4.921 1.00 9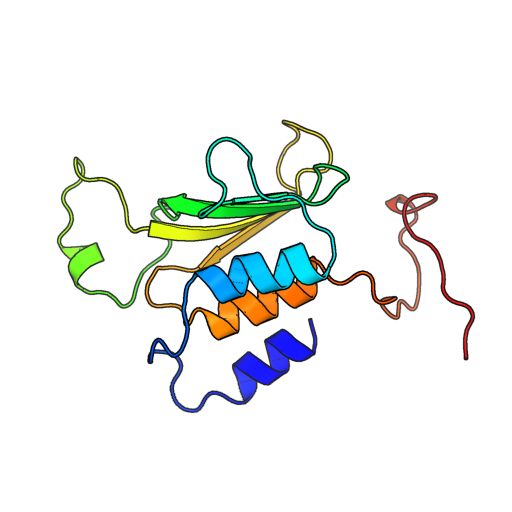3.00 97 ALA A O 1
ATOM 714 N N . ALA A 1 98 ? 7.754 1.737 3.251 1.00 93.56 98 ALA A N 1
ATOM 715 C CA . ALA A 1 98 ? 8.348 0.888 2.238 1.00 93.56 98 ALA A CA 1
ATOM 716 C C . ALA A 1 98 ? 8.383 1.674 0.929 1.00 93.56 98 ALA A C 1
ATOM 718 O O . ALA A 1 98 ? 7.417 2.348 0.577 1.00 93.56 98 ALA A O 1
ATOM 719 N N . SER A 1 99 ? 9.489 1.565 0.207 1.00 92.56 99 SER A N 1
ATOM 720 C CA . SER A 1 99 ? 9.702 2.280 -1.044 1.00 92.56 99 SER A CA 1
ATOM 721 C C . SER A 1 99 ? 10.245 1.300 -2.078 1.00 92.56 99 SER A C 1
ATOM 723 O O . SER A 1 99 ? 11.126 0.491 -1.783 1.00 92.56 99 SER A O 1
ATOM 725 N N . PHE A 1 100 ? 9.705 1.382 -3.284 1.00 90.38 100 PHE A N 1
ATOM 726 C CA . PHE A 1 100 ? 10.005 0.538 -4.426 1.00 90.38 100 PHE A CA 1
ATOM 727 C C . PHE A 1 100 ? 10.485 1.449 -5.552 1.00 90.38 100 PHE A C 1
ATOM 729 O O . PHE A 1 100 ? 9.738 2.315 -6.006 1.00 90.38 100 PHE A O 1
ATOM 736 N N . SER A 1 101 ? 11.736 1.283 -5.976 1.00 88.38 101 SER A N 1
ATOM 737 C CA . SER A 1 101 ? 12.294 2.022 -7.108 1.00 88.38 101 SER A CA 1
ATOM 738 C C . SER A 1 101 ? 11.598 1.668 -8.428 1.00 88.38 101 SER A C 1
ATOM 740 O O . SER A 1 101 ? 10.845 0.694 -8.510 1.00 88.38 101 SER A O 1
ATOM 742 N N . SER A 1 102 ? 11.856 2.453 -9.474 1.00 83.75 102 SER A N 1
ATOM 743 C CA . SER A 1 102 ? 11.187 2.318 -10.773 1.00 83.75 102 SER A CA 1
ATOM 744 C C . SER A 1 102 ? 11.426 0.971 -11.463 1.00 83.75 102 SER A C 1
ATOM 746 O O . SER A 1 102 ? 10.566 0.505 -12.210 1.00 83.75 102 SER A O 1
ATOM 748 N N . SER A 1 103 ? 12.565 0.315 -11.203 1.00 82.19 103 SER A N 1
ATOM 749 C CA . SER A 1 103 ? 12.841 -1.017 -11.759 1.00 82.19 103 SER A CA 1
ATOM 750 C C . SER A 1 103 ? 12.094 -2.153 -11.059 1.00 82.19 103 SER A C 1
ATOM 752 O O . SER A 1 103 ? 12.094 -3.277 -11.569 1.00 82.19 103 SER A O 1
ATOM 754 N N . VAL A 1 104 ? 11.452 -1.899 -9.909 1.00 85.81 104 VAL A N 1
ATOM 755 C CA . VAL A 1 104 ? 10.671 -2.931 -9.225 1.00 85.81 104 VAL A CA 1
ATOM 756 C C . VAL A 1 104 ? 9.427 -3.257 -10.064 1.00 85.81 104 VAL A C 1
ATOM 758 O O . VAL A 1 104 ? 8.656 -2.360 -10.4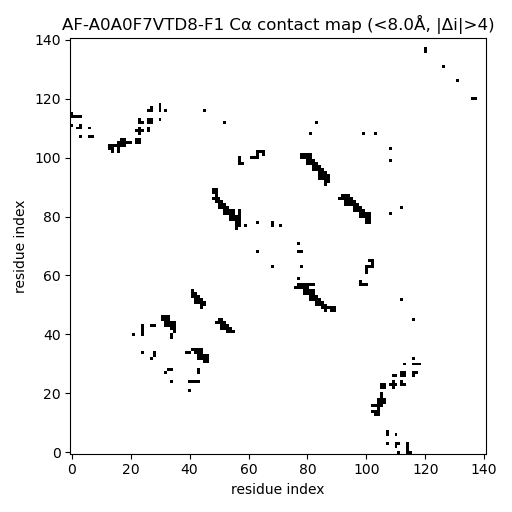07 1.00 85.81 104 VAL A O 1
ATOM 761 N N . PRO A 1 105 ? 9.169 -4.539 -10.366 1.00 86.75 105 PRO A N 1
ATOM 762 C CA . PRO A 1 105 ? 8.003 -4.946 -11.139 1.00 86.75 105 PRO A CA 1
ATOM 763 C C . PRO A 1 105 ? 6.683 -4.497 -10.510 1.00 86.75 105 PRO A C 1
ATOM 765 O O . PRO A 1 105 ? 6.420 -4.751 -9.332 1.00 86.75 105 PRO A O 1
ATOM 768 N N . HIS A 1 106 ? 5.815 -3.883 -11.314 1.00 87.88 106 HIS A N 1
ATOM 769 C CA . HIS A 1 106 ? 4.548 -3.337 -10.826 1.00 87.88 106 HIS A CA 1
ATOM 770 C C . HIS A 1 106 ? 3.598 -4.389 -10.246 1.00 87.88 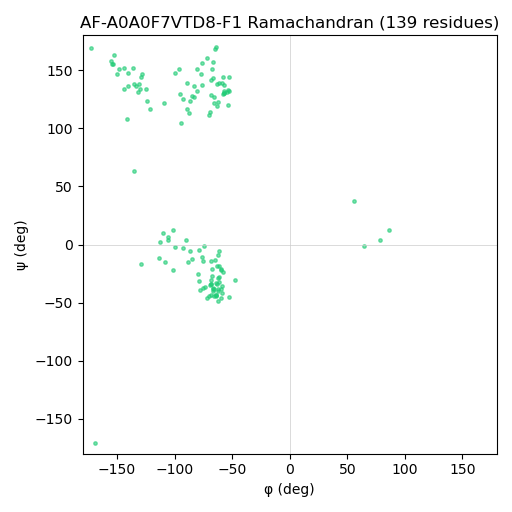106 HIS A C 1
ATOM 772 O O . HIS A 1 106 ? 2.838 -4.074 -9.341 1.00 87.88 106 HIS A O 1
ATOM 778 N N . ASP A 1 107 ? 3.641 -5.637 -10.705 1.00 87.38 107 ASP A N 1
ATOM 779 C CA . ASP A 1 107 ? 2.863 -6.743 -10.136 1.00 87.38 107 ASP A CA 1
ATOM 780 C C . ASP A 1 107 ? 3.341 -7.128 -8.729 1.00 87.38 107 ASP A C 1
ATOM 782 O O . ASP A 1 107 ? 2.521 -7.456 -7.874 1.00 87.38 107 ASP A O 1
ATOM 786 N N . LEU A 1 108 ? 4.646 -7.030 -8.451 1.00 88.81 108 LEU A N 1
ATOM 787 C CA . LEU A 1 108 ? 5.188 -7.250 -7.111 1.00 88.81 108 LEU A CA 1
ATOM 788 C C . LEU A 1 108 ? 4.752 -6.127 -6.162 1.00 88.81 108 LEU A C 1
ATOM 790 O O . LEU A 1 108 ? 4.303 -6.392 -5.044 1.00 88.81 108 LEU A O 1
ATOM 794 N N . VAL A 1 109 ? 4.816 -4.877 -6.631 1.00 91.94 109 VAL A N 1
ATOM 795 C CA . VAL A 1 109 ? 4.281 -3.727 -5.890 1.00 91.94 109 VAL A CA 1
ATOM 796 C C . VAL A 1 109 ? 2.766 -3.867 -5.700 1.00 91.94 109 VAL A C 1
ATOM 798 O O . VAL A 1 109 ? 2.264 -3.615 -4.609 1.00 91.94 109 VAL A O 1
ATOM 801 N N . ALA A 1 110 ? 2.030 -4.349 -6.704 1.00 93.06 110 ALA A N 1
ATOM 802 C CA . ALA A 1 110 ? 0.590 -4.579 -6.614 1.00 93.06 110 ALA A CA 1
ATOM 803 C C . ALA A 1 110 ? 0.247 -5.701 -5.624 1.00 93.06 110 ALA A C 1
ATOM 805 O O . ALA A 1 110 ? -0.707 -5.569 -4.864 1.00 93.06 110 ALA A O 1
ATOM 806 N N . ALA A 1 111 ? 1.038 -6.777 -5.561 1.00 92.38 111 ALA A N 1
ATOM 807 C CA . ALA A 1 111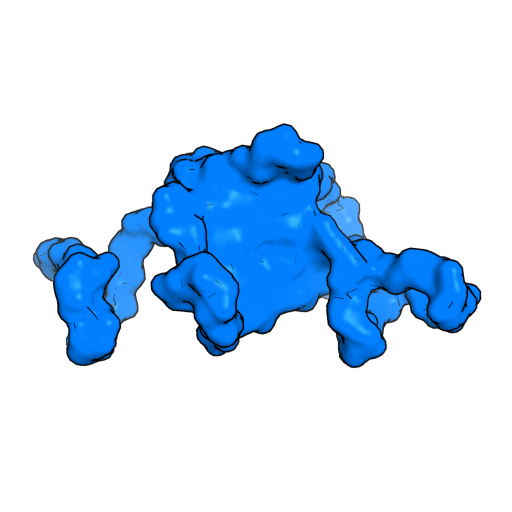 ? 0.874 -7.837 -4.567 1.00 92.38 111 ALA A CA 1
ATOM 808 C C .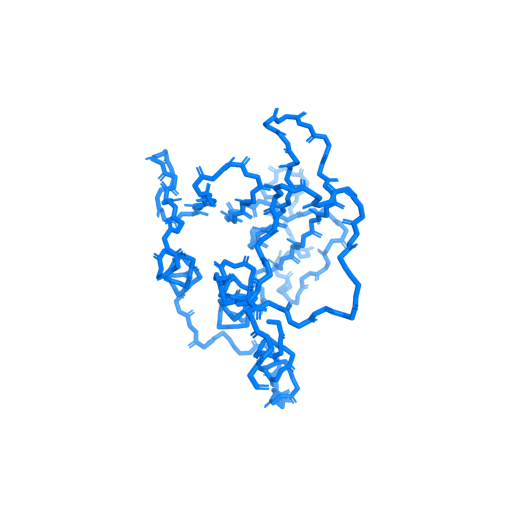 ALA A 1 111 ? 1.145 -7.329 -3.140 1.00 92.38 111 ALA A C 1
ATOM 810 O O . ALA A 1 111 ? 0.428 -7.686 -2.199 1.00 92.38 111 ALA A O 1
ATOM 811 N N . PHE A 1 112 ? 2.145 -6.456 -2.969 1.00 94.06 112 PHE A N 1
ATOM 812 C CA . PHE A 1 112 ? 2.378 -5.764 -1.701 1.00 94.06 112 PHE A CA 1
ATOM 813 C C . PHE A 1 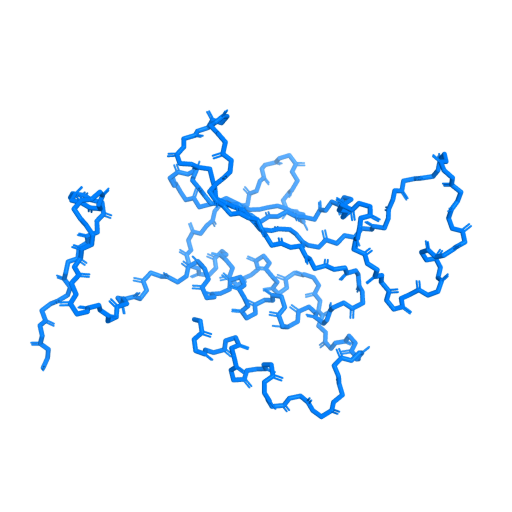112 ? 1.188 -4.867 -1.334 1.00 94.06 112 PHE A C 1
ATOM 815 O O . PHE A 1 112 ? 0.657 -4.963 -0.227 1.00 94.06 112 PHE A O 1
ATOM 822 N N . ALA A 1 113 ? 0.721 -4.058 -2.283 1.00 95.56 113 ALA A N 1
ATOM 823 C CA . ALA A 1 113 ? -0.412 -3.156 -2.127 1.00 95.56 113 ALA A CA 1
ATOM 824 C C . ALA A 1 113 ? -1.705 -3.914 -1.770 1.00 95.56 113 ALA A C 1
ATOM 826 O O . ALA A 1 113 ? -2.387 -3.565 -0.805 1.00 95.56 113 ALA A O 1
ATOM 827 N N . ALA A 1 114 ? -2.000 -5.017 -2.463 1.00 94.69 114 ALA A N 1
ATOM 828 C CA . ALA A 1 114 ? -3.099 -5.927 -2.143 1.00 94.69 114 ALA A CA 1
ATOM 829 C C . ALA A 1 114 ? -2.964 -6.497 -0.724 1.00 94.69 114 ALA A C 1
ATOM 831 O O . ALA A 1 114 ? -3.936 -6.571 0.022 1.00 94.69 114 ALA A O 1
ATOM 832 N N . SER A 1 115 ? -1.745 -6.865 -0.323 1.00 92.06 115 SER A N 1
ATOM 833 C CA . SER A 1 115 ? -1.467 -7.410 1.004 1.00 92.06 115 SER A CA 1
ATOM 834 C C . SER A 1 115 ? -1.748 -6.415 2.131 1.00 92.06 115 SER A C 1
ATOM 836 O O . SER A 1 115 ? -2.281 -6.827 3.160 1.00 92.06 115 SER A O 1
ATOM 838 N N . ILE A 1 116 ? -1.351 -5.149 1.980 1.00 92.06 116 ILE A N 1
ATOM 839 C CA . ILE A 1 116 ? -1.544 -4.129 3.027 1.00 92.06 116 ILE A CA 1
ATOM 840 C C . ILE A 1 116 ? -2.969 -3.567 3.052 1.00 92.06 116 ILE A C 1
ATOM 842 O O . ILE A 1 116 ? -3.423 -3.118 4.098 1.00 92.06 116 ILE A O 1
ATOM 846 N N . SER A 1 117 ? -3.674 -3.607 1.919 1.00 94.19 117 SER A N 1
ATOM 847 C CA . SER A 1 117 ? -5.056 -3.128 1.805 1.00 94.19 117 SER A CA 1
ATOM 848 C C . SER A 1 117 ? -6.100 -4.198 2.129 1.00 94.19 117 SER A C 1
ATOM 850 O O . SER A 1 117 ? -7.254 -3.860 2.382 1.00 94.19 117 SER A O 1
ATOM 852 N N . SER A 1 118 ? -5.708 -5.476 2.163 1.00 91.00 118 SER A N 1
ATOM 853 C CA . SER A 1 118 ? -6.610 -6.588 2.452 1.00 91.00 118 SER A CA 1
ATOM 854 C C . SER A 1 118 ? -7.311 -6.434 3.803 1.00 91.00 118 SER A C 1
ATOM 856 O O . SER A 1 118 ? -6.685 -6.254 4.846 1.00 91.00 118 SER A O 1
ATOM 858 N N . THR A 1 119 ? -8.631 -6.603 3.786 1.00 84.81 119 THR A N 1
ATOM 859 C CA . THR A 1 119 ? -9.478 -6.654 4.985 1.00 84.81 119 THR A CA 1
ATOM 860 C C . THR A 1 119 ? -9.634 -8.075 5.536 1.00 84.81 119 THR A C 1
ATOM 862 O O . THR A 1 119 ? -10.382 -8.295 6.492 1.00 84.81 119 THR A O 1
ATOM 865 N N . ALA A 1 120 ? -8.941 -9.058 4.947 1.00 84.19 120 ALA A N 1
ATOM 866 C CA . ALA A 1 120 ? -8.998 -10.440 5.395 1.00 84.19 120 ALA A CA 1
ATOM 867 C C . ALA A 1 120 ? -8.446 -10.577 6.830 1.00 84.19 120 ALA A C 1
ATOM 869 O O . ALA A 1 120 ? -7.405 -9.993 7.154 1.00 84.19 120 ALA A O 1
ATOM 870 N N . PRO A 1 121 ? -9.094 -11.370 7.706 1.00 78.69 121 PRO A N 1
ATOM 871 C CA . PRO A 1 121 ? -8.597 -11.592 9.056 1.00 78.69 121 PRO A CA 1
ATOM 872 C C . PRO A 1 121 ? -7.186 -12.184 9.053 1.00 78.69 121 PRO A C 1
ATOM 874 O O . PRO A 1 121 ? -6.921 -13.205 8.420 1.00 78.69 121 PRO A O 1
ATOM 877 N N . VAL A 1 122 ? -6.284 -11.575 9.822 1.00 76.31 122 VAL A N 1
ATOM 878 C CA . VAL A 1 122 ? -4.932 -12.105 10.022 1.00 76.31 122 VAL A CA 1
ATOM 879 C C . VAL A 1 122 ? -4.916 -12.985 11.264 1.00 76.31 122 VAL A C 1
ATOM 881 O O . VAL A 1 122 ? -5.267 -12.542 12.361 1.00 76.31 122 VAL A O 1
ATOM 884 N N . LEU A 1 123 ? -4.456 -14.228 11.110 1.00 70.62 123 LEU A N 1
ATOM 885 C CA . LEU A 1 123 ? -4.258 -15.137 12.234 1.00 70.62 123 LEU A CA 1
ATOM 886 C C . LEU A 1 123 ? -3.196 -14.571 13.183 1.00 70.62 123 LEU A C 1
ATOM 888 O O . LEU A 1 123 ? -2.037 -14.382 12.813 1.00 70.62 123 LEU A O 1
ATOM 892 N N . ARG A 1 124 ? -3.591 -14.322 14.433 1.00 68.44 124 ARG A N 1
ATOM 893 C CA . ARG A 1 124 ? -2.683 -13.914 15.508 1.00 68.44 124 ARG A CA 1
ATOM 894 C C . ARG A 1 124 ? -2.911 -14.775 16.731 1.00 68.44 124 ARG A C 1
ATOM 896 O O . ARG A 1 124 ? -4.041 -14.968 17.166 1.00 68.44 124 ARG A O 1
ATOM 903 N N . ARG A 1 125 ? -1.812 -15.249 17.319 1.00 67.62 125 ARG A N 1
ATOM 904 C CA . ARG A 1 125 ? -1.852 -16.024 18.565 1.00 67.62 125 ARG A CA 1
ATOM 905 C C . ARG A 1 125 ? -2.275 -15.160 19.759 1.00 67.62 125 ARG A C 1
ATOM 907 O O . ARG A 1 125 ? -2.941 -15.654 20.659 1.00 67.62 125 ARG A O 1
ATOM 914 N N . VAL A 1 126 ? -1.893 -13.881 19.749 1.00 72.19 126 VAL A N 1
ATOM 915 C CA . VAL A 1 126 ? -2.215 -12.872 20.769 1.00 72.19 126 VAL A CA 1
ATOM 916 C C . VAL A 1 126 ? -2.431 -11.531 20.060 1.00 72.19 126 VAL A C 1
ATOM 918 O O . VAL A 1 126 ? -1.645 -11.174 19.181 1.00 72.19 126 VAL A O 1
ATOM 921 N N . LEU A 1 127 ? -3.493 -10.795 20.407 1.00 72.00 127 LEU A N 1
ATOM 922 C CA . LEU A 1 127 ? -3.651 -9.406 19.960 1.00 72.00 127 LEU A CA 1
ATOM 923 C C . LEU A 1 127 ? -2.814 -8.484 20.857 1.00 72.00 127 LEU A C 1
ATOM 925 O O . LEU A 1 127 ? -2.934 -8.605 22.077 1.00 72.00 127 LEU A O 1
ATOM 929 N N . PRO A 1 128 ? -2.017 -7.559 20.294 1.00 75.12 128 PRO A N 1
ATOM 930 C CA . PRO A 1 128 ? -1.366 -6.524 21.089 1.00 75.12 128 PRO A CA 1
ATOM 931 C C . PRO A 1 128 ? -2.401 -5.670 21.830 1.00 75.12 128 PRO A C 1
ATOM 933 O O . PRO A 1 128 ? -3.419 -5.293 21.247 1.00 75.12 128 PRO A O 1
ATOM 936 N N . GLU A 1 129 ? -2.127 -5.318 23.084 1.00 77.31 129 GLU A N 1
ATOM 937 C CA . GLU A 1 129 ? -3.019 -4.478 23.902 1.00 77.31 129 GLU A CA 1
ATOM 938 C C . GLU A 1 129 ? -3.272 -3.109 23.251 1.00 77.31 129 GLU A C 1
ATOM 940 O O . GLU A 1 129 ? -4.399 -2.629 23.218 1.00 77.31 129 GLU A O 1
ATOM 945 N N . SER A 1 130 ? -2.262 -2.548 22.578 1.00 71.06 130 SER A N 1
ATOM 946 C CA . SER A 1 130 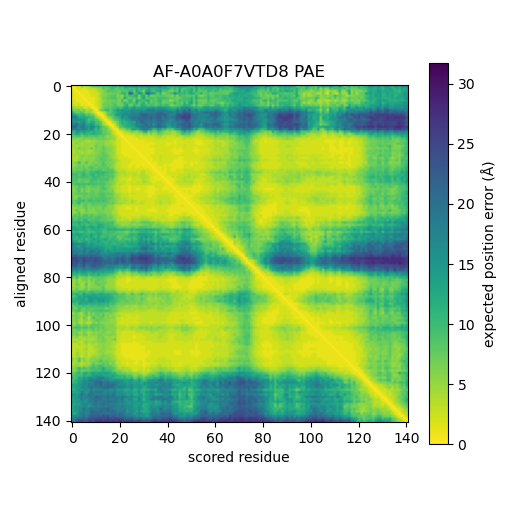? -2.365 -1.302 21.802 1.00 71.06 130 SER A CA 1
ATOM 947 C C . SER A 1 130 ? -3.344 -1.353 20.618 1.00 71.06 130 SER A C 1
ATOM 949 O O . SER A 1 130 ? -3.607 -0.328 19.991 1.00 71.06 130 SER A O 1
ATOM 951 N N . THR A 1 131 ? -3.867 -2.536 20.284 1.00 69.38 131 THR A N 1
ATOM 952 C CA . THR A 1 131 ? -4.852 -2.739 19.210 1.00 69.38 131 THR A CA 1
ATOM 953 C C . THR A 1 131 ? -6.265 -2.997 19.727 1.00 69.38 131 THR A C 1
ATOM 955 O O . THR A 1 131 ? -7.157 -3.295 18.927 1.00 69.38 131 THR A O 1
ATOM 958 N N . GLN A 1 132 ? -6.478 -2.881 21.043 1.00 68.06 132 GLN A N 1
ATOM 959 C CA . GLN A 1 132 ? -7.801 -2.961 21.652 1.00 68.06 132 GLN A CA 1
ATOM 960 C C . GLN A 1 132 ? -8.744 -1.952 20.978 1.00 68.06 132 GLN A C 1
ATOM 962 O O . GLN A 1 132 ? -8.354 -0.827 20.679 1.00 68.06 132 GLN A O 1
ATOM 967 N N . ASP A 1 133 ? -9.946 -2.414 20.632 1.00 70.94 133 ASP A N 1
ATOM 968 C CA . ASP A 1 133 ? -10.986 -1.672 19.899 1.00 70.94 133 ASP A CA 1
ATOM 969 C C . ASP A 1 133 ? -10.643 -1.254 18.452 1.00 70.94 133 ASP A C 1
ATOM 971 O O . ASP A 1 133 ? -11.499 -0.718 17.751 1.00 70.94 133 ASP A O 1
ATOM 975 N N . ARG A 1 134 ? -9.432 -1.552 17.955 1.00 68.81 134 ARG A N 1
ATOM 976 C CA . ARG A 1 134 ? -9.021 -1.284 16.559 1.00 68.81 134 ARG A CA 1
ATOM 977 C C . ARG A 1 134 ? -9.053 -2.521 15.666 1.00 68.81 134 ARG A C 1
ATOM 979 O O . ARG A 1 134 ? -9.110 -2.389 14.449 1.00 68.81 134 ARG A O 1
ATOM 986 N N . LEU A 1 135 ? -8.996 -3.718 16.252 1.00 72.00 135 LEU A N 1
ATOM 987 C CA . LEU A 1 135 ? -9.020 -4.985 15.522 1.00 72.00 135 LEU A CA 1
ATOM 988 C C . LEU A 1 135 ? -10.147 -5.885 16.016 1.00 72.00 135 LEU A C 1
ATOM 990 O O . LEU A 1 135 ? -10.305 -6.117 17.214 1.00 72.00 135 LEU A O 1
ATOM 994 N N . LEU A 1 136 ? -10.887 -6.453 15.067 1.00 69.31 136 LEU A N 1
ATOM 995 C CA . LEU A 1 136 ? -11.905 -7.461 15.337 1.00 69.31 136 LEU A CA 1
ATOM 996 C C . LEU A 1 136 ? -11.270 -8.857 15.297 1.00 69.31 136 LEU A C 1
ATOM 998 O O . LEU A 1 136 ? -10.449 -9.155 14.428 1.00 69.31 136 LEU A O 1
ATOM 1002 N N . ARG A 1 137 ? -11.652 -9.733 16.233 1.00 69.69 137 ARG A N 1
ATOM 1003 C CA . ARG A 1 137 ? -11.294 -11.158 16.171 1.00 69.69 137 ARG A CA 1
ATOM 1004 C C . ARG A 1 137 ? -12.337 -11.894 15.344 1.00 69.69 137 ARG A C 1
ATOM 1006 O O . ARG A 1 137 ? -13.513 -11.880 15.699 1.00 69.69 137 ARG A O 1
ATOM 1013 N N . ALA A 1 138 ? -11.905 -12.574 14.287 1.00 67.88 138 ALA A N 1
ATOM 1014 C CA . ALA A 1 138 ? -12.740 -13.588 13.661 1.00 67.88 138 ALA A CA 1
ATOM 1015 C C . ALA A 1 138 ? -12.898 -14.783 14.627 1.00 67.88 138 ALA A C 1
ATOM 1017 O O . ALA A 1 138 ? -11.936 -15.118 15.331 1.00 67.88 138 ALA A O 1
ATOM 1018 N N . PRO A 1 139 ? -14.083 -15.414 14.704 1.00 65.00 139 PRO A N 1
ATOM 1019 C CA . PRO A 1 139 ? -14.253 -16.650 15.461 1.00 65.00 139 PRO A CA 1
ATOM 1020 C C . PRO A 1 139 ? -13.303 -17.732 14.928 1.00 65.00 139 PRO A C 1
ATOM 1022 O O . PRO A 1 139 ? -13.037 -17.791 13.728 1.00 65.00 139 PRO A O 1
ATOM 1025 N N . ALA A 1 140 ? -12.770 -18.570 15.821 1.00 65.81 140 ALA A N 1
ATOM 1026 C CA . ALA A 1 140 ? -11.978 -19.726 15.412 1.00 65.81 140 ALA A CA 1
ATOM 1027 C C . ALA A 1 140 ? -12.892 -20.704 14.654 1.00 65.81 140 ALA A C 1
ATOM 1029 O O . ALA A 1 140 ? -13.925 -21.102 15.195 1.00 65.81 140 ALA A O 1
ATOM 1030 N N . GLY A 1 141 ? -12.538 -21.005 13.402 1.00 58.22 141 GLY A N 1
ATOM 1031 C CA . GLY A 1 141 ? -13.183 -22.040 12.589 1.00 58.22 141 GLY A CA 1
ATOM 1032 C C . GLY A 1 141 ? -12.728 -23.441 12.964 1.00 58.22 141 GLY A C 1
ATOM 1033 O O . GLY A 1 141 ? -11.615 -23.566 13.526 1.00 58.22 141 GLY A O 1
#

Sequence (141 aa):
MADFLVALDARDQPAVPLADPELILGAVTGHGWLRDIDQPQAAATDPTFTSHVSMGEVPPLIQDADLRALTTGADEAGPSGWQAWAEPALGAPCLWAASFSSSVPHDLVAAFAASISSTAPVLRRVLPESTQDRLLRAPAG

Nearest PDB structures (foldseek):
  7aeb-assembly1_Y  TM=2.742E-01  e=8.123E+00  Algoriphagus machipongonensis

Secondary structure (DSSP, 8-state):
-HHHHHHHHT-S-TT---S-THHHHHHHHTTTPEEPSS-TTTEEE-TTSSEEEEEEEPPTT---S-GGGGT--TTSPPPEEEEEEE-SSTTSPPSEEEEEETTS-HHHHHHHHHHHH--SPPP-SS--GGGTTTSPPPPP-

Solvent-accessible surface area (backbone atoms only — not comparable to full-atom values): 8469 Å² total; per-residue (Å²): 80,69,65,29,53,50,60,58,69,72,46,93,67,70,70,63,74,81,52,58,69,64,49,30,58,49,32,24,42,75,53,63,31,41,60,34,86,93,40,61,91,42,29,34,31,38,87,82,54,34,38,40,39,35,58,43,70,49,64,93,86,64,83,57,85,48,68,64,67,77,68,63,52,100,89,49,86,59,59,50,19,45,34,37,38,30,24,90,40,85,91,43,76,64,80,48,74,49,76,39,49,68,51,53,24,31,58,59,53,13,36,43,34,30,36,75,39,50,83,69,86,76,94,65,99,68,81,60,76,94,41,67,95,75,63,85,80,76,79,88,127

Radius of gyration: 16.69 Å; Cα contacts (8 Å, |Δi|>4): 207; chains: 1; bounding box: 38×42×40 Å

Organism: Streptomyces leeuwenhoekii (NCBI:txid1437453)

InterPro domains:
  IPR005523 Domain of unknown function DUF317, SPDY [PF03771] (73-122)

pLDDT: mean 81.37, std 12.34, range [56.06, 96.69]

Foldseek 3Di:
DVQLVVVVVPDPDFQDADDDLVLQVVLLVVLVWAADPVCNSFWTARPQRFKIKGKAADDPPDDDPPCVQVVDDPPDGHFIWMKMFGARDVPHDTPDMDTDTPRGHSVSSSSVSNVVNDPDDDDDPDDPPVCVVVDDDDDDD